Protein AF-N8Y2I7-F1 (afdb_monomer_lite)

pLDDT: mean 76.91, std 10.03, range [54.06, 91.94]

Foldseek 3Di:
DDEAEDDDPVSLLVCLADNPYYDYDDPDPVRVVVSVVSSQVNVVVNVHHDPD

Radius of gyration: 10.5 Å; chains: 1; bounding box: 22×22×24 Å

Organism: NCBI:txid1217675

InterPro domains:
  IPR036661 Luciferase-like domain superfamily [G3DSA:3.20.20.30] (2-52)
  IPR036661 Luciferase-like domain superfamily [SSF51679] (3-48)

Structure (mmCIF, N/CA/C/O backbone):
data_AF-N8Y2I7-F1
#
_entry.id   AF-N8Y2I7-F1
#
loop_
_atom_site.group_PDB
_atom_site.id
_atom_site.type_symbol
_atom_site.label_atom_id
_atom_site.label_alt_id
_atom_site.label_comp_id
_atom_site.label_asym_id
_atom_site.label_entity_id
_atom_site.label_seq_id
_atom_site.pdbx_PDB_ins_code
_atom_site.Cartn_x
_atom_site.Cartn_y
_atom_site.Cartn_z
_atom_site.occupancy
_atom_site.B_iso_or_equiv
_atom_site.auth_seq_id
_atom_site.auth_comp_id
_atom_site.auth_asym_id
_atom_site.auth_atom_id
_atom_site.pdbx_PDB_model_num
ATOM 1 N N . MET A 1 1 ? -10.690 14.730 -1.372 1.00 56.72 1 MET A N 1
ATOM 2 C CA . MET A 1 1 ? -9.990 13.703 -2.160 1.00 56.72 1 MET A CA 1
ATOM 3 C C . MET A 1 1 ? -8.503 13.804 -1.872 1.00 56.72 1 MET A C 1
ATOM 5 O O . MET A 1 1 ? -7.868 14.750 -2.322 1.00 56.72 1 MET A O 1
ATOM 9 N N . ASN A 1 2 ? -7.970 12.892 -1.059 1.00 54.41 2 ASN A N 1
ATOM 10 C CA . ASN A 1 2 ? -6.545 12.868 -0.711 1.00 54.41 2 ASN A CA 1
ATOM 11 C C . ASN A 1 2 ? -5.819 11.929 -1.677 1.00 54.41 2 ASN A C 1
ATOM 13 O O . ASN A 1 2 ? -6.197 10.762 -1.782 1.00 54.41 2 ASN A O 1
ATOM 17 N N . VAL A 1 3 ? -4.792 12.435 -2.362 1.00 56.56 3 VAL A N 1
ATOM 18 C CA . VAL A 1 3 ? -3.937 11.673 -3.285 1.00 56.56 3 VAL A CA 1
ATOM 19 C C . VAL A 1 3 ? -2.512 11.691 -2.736 1.00 56.56 3 VAL A C 1
ATOM 21 O O . VAL A 1 3 ? -2.019 12.748 -2.348 1.00 56.56 3 VAL A O 1
ATOM 24 N N . GLN A 1 4 ? -1.861 10.528 -2.672 1.00 67.94 4 GLN A N 1
ATOM 25 C CA . GLN A 1 4 ? -0.482 10.387 -2.187 1.00 67.94 4 GLN A CA 1
ATOM 26 C C . GLN A 1 4 ? 0.392 9.762 -3.286 1.00 67.94 4 GLN A C 1
ATOM 28 O O . GLN A 1 4 ? -0.037 8.817 -3.954 1.00 67.94 4 GLN A O 1
ATOM 33 N N . ALA A 1 5 ? 1.602 10.301 -3.462 1.00 62.34 5 ALA A N 1
ATOM 34 C CA . ALA A 1 5 ? 2.640 9.771 -4.340 1.00 62.34 5 ALA A CA 1
ATOM 35 C C . ALA A 1 5 ? 3.920 9.529 -3.523 1.00 62.34 5 ALA A C 1
ATOM 37 O O . ALA A 1 5 ? 4.595 10.471 -3.105 1.00 62.34 5 ALA A O 1
ATOM 38 N N . GLY A 1 6 ? 4.230 8.270 -3.218 1.00 63.78 6 GLY A N 1
ATOM 39 C CA . GLY A 1 6 ? 5.364 7.925 -2.363 1.00 63.78 6 GLY A CA 1
ATOM 40 C C . GLY A 1 6 ? 5.464 6.433 -2.062 1.00 63.78 6 GLY A C 1
ATOM 41 O O . GLY A 1 6 ? 4.465 5.721 -2.012 1.00 63.78 6 GLY A O 1
ATOM 42 N N . GLN A 1 7 ? 6.696 5.947 -1.907 1.00 61.97 7 GLN A N 1
ATOM 43 C CA . GLN A 1 7 ? 7.028 4.540 -1.618 1.00 61.97 7 GLN A CA 1
ATOM 44 C C . GLN A 1 7 ? 7.712 4.340 -0.263 1.00 61.97 7 GLN A C 1
ATOM 46 O O . GLN A 1 7 ? 7.948 3.206 0.166 1.00 61.97 7 GLN A O 1
ATOM 51 N N . SER A 1 8 ? 8.011 5.437 0.434 1.00 79.12 8 SER A N 1
ATOM 52 C CA . SER A 1 8 ? 8.558 5.383 1.784 1.00 79.12 8 SER A CA 1
ATOM 53 C C . SER A 1 8 ? 7.590 4.677 2.732 1.00 79.12 8 SER A C 1
ATOM 55 O O . SER A 1 8 ? 6.380 4.613 2.498 1.00 79.12 8 SER A O 1
ATOM 57 N N . GLU A 1 9 ? 8.137 4.119 3.804 1.00 76.25 9 GLU A N 1
ATOM 58 C CA . GLU A 1 9 ? 7.343 3.486 4.854 1.00 76.25 9 GLU A CA 1
ATOM 59 C C . GLU A 1 9 ? 6.336 4.468 5.472 1.00 76.25 9 GLU A C 1
ATOM 61 O O . GLU A 1 9 ? 5.150 4.153 5.566 1.00 76.25 9 GLU A O 1
ATOM 66 N N . ASP A 1 10 ? 6.768 5.702 5.737 1.00 76.44 10 ASP A N 1
ATOM 67 C CA . ASP A 1 10 ? 5.895 6.781 6.210 1.00 76.44 10 ASP A CA 1
ATOM 68 C C . ASP A 1 10 ? 4.786 7.118 5.207 1.00 76.44 10 ASP A C 1
ATOM 70 O O . ASP A 1 10 ? 3.638 7.350 5.589 1.00 76.44 10 ASP A O 1
ATOM 74 N N . GLY A 1 11 ? 5.103 7.105 3.906 1.00 77.06 11 GLY A N 1
ATOM 75 C CA . GLY A 1 11 ? 4.128 7.336 2.841 1.00 77.06 11 GLY A CA 1
ATOM 76 C C . GLY A 1 11 ? 3.049 6.255 2.802 1.00 77.06 11 GLY A C 1
ATOM 77 O O . GLY A 1 11 ? 1.870 6.563 2.631 1.00 77.06 11 GLY A O 1
ATOM 78 N N . ARG A 1 12 ? 3.430 4.995 3.035 1.00 78.44 12 ARG A N 1
ATOM 79 C CA . ARG A 1 12 ? 2.501 3.858 3.115 1.00 78.44 12 ARG A CA 1
ATOM 80 C C . ARG A 1 12 ? 1.621 3.909 4.360 1.00 78.44 12 ARG A C 1
ATOM 82 O O . ARG A 1 12 ? 0.433 3.601 4.276 1.00 78.44 12 ARG A O 1
ATOM 89 N N . GLU A 1 13 ? 2.172 4.341 5.489 1.00 80.00 13 GLU A N 1
ATOM 90 C CA . GLU A 1 13 ? 1.425 4.495 6.739 1.00 80.00 13 GLU A CA 1
ATOM 91 C C . GLU A 1 13 ? 0.405 5.645 6.653 1.00 80.00 13 GLU A C 1
ATOM 93 O O . GLU A 1 13 ? -0.770 5.469 6.982 1.00 80.00 13 GLU A O 1
ATOM 98 N N . LEU A 1 14 ? 0.817 6.797 6.110 1.00 77.38 14 LEU A N 1
ATOM 99 C CA . LEU A 1 14 ? -0.073 7.924 5.807 1.00 77.38 14 LEU A CA 1
ATOM 100 C C . LEU A 1 14 ? -1.186 7.524 4.836 1.00 77.38 14 LEU A C 1
ATOM 102 O O . LEU A 1 14 ? -2.345 7.893 5.037 1.00 77.38 14 LEU A O 1
ATOM 106 N N . ALA A 1 15 ? -0.846 6.744 3.809 1.00 75.94 15 ALA A N 1
ATOM 107 C CA . ALA A 1 15 ? -1.813 6.291 2.826 1.00 75.94 15 ALA A CA 1
ATOM 108 C C . ALA A 1 15 ? -2.860 5.345 3.426 1.00 75.94 15 ALA A C 1
ATOM 110 O O . ALA A 1 15 ? -4.060 5.517 3.191 1.00 75.94 15 ALA A O 1
ATOM 111 N N . ALA A 1 16 ? -2.429 4.398 4.264 1.00 76.31 16 ALA A N 1
ATOM 112 C CA . ALA A 1 16 ? -3.340 3.530 5.000 1.00 76.31 16 ALA A CA 1
ATOM 113 C C . ALA A 1 16 ? -4.287 4.342 5.903 1.00 76.31 16 ALA A C 1
ATOM 115 O O . ALA A 1 16 ? -5.487 4.061 5.966 1.00 76.31 16 ALA A O 1
ATOM 116 N N . LYS A 1 17 ? -3.773 5.400 6.539 1.00 75.12 17 LYS A N 1
ATOM 117 C CA . LYS A 1 17 ? -4.530 6.232 7.476 1.00 75.12 17 LYS A CA 1
ATOM 118 C C . LYS A 1 17 ? -5.545 7.170 6.810 1.00 75.12 17 LYS A C 1
ATOM 120 O O . LYS A 1 17 ? -6.666 7.268 7.300 1.00 75.12 17 LYS A O 1
ATOM 125 N N . TYR A 1 18 ? -5.191 7.844 5.711 1.00 72.69 18 TYR A N 1
ATOM 126 C CA . TYR A 1 18 ? -5.965 8.998 5.211 1.00 72.69 18 TYR A CA 1
ATOM 127 C C . TYR A 1 18 ? -6.383 8.955 3.740 1.00 72.69 18 TYR A C 1
ATOM 129 O O . TYR A 1 18 ? -7.202 9.776 3.320 1.00 72.69 18 TYR A O 1
ATOM 137 N N . THR A 1 19 ? -5.805 8.071 2.932 1.00 67.94 19 THR A N 1
ATOM 138 C CA . THR A 1 19 ? -5.875 8.209 1.473 1.00 67.94 19 THR A CA 1
ATOM 139 C C . THR A 1 19 ? -7.002 7.373 0.869 1.00 67.94 19 THR A C 1
ATOM 141 O O . THR A 1 19 ? -7.302 6.273 1.341 1.00 67.94 19 THR A O 1
ATOM 144 N N . GLU A 1 20 ? -7.644 7.916 -0.169 1.00 62.81 20 GLU A N 1
ATOM 145 C CA . GLU A 1 20 ? -8.677 7.243 -0.975 1.00 62.81 20 GLU A CA 1
ATOM 146 C C . GLU A 1 20 ? -8.071 6.613 -2.241 1.00 62.81 20 GLU A C 1
ATOM 148 O O . GLU A 1 20 ? -8.513 5.550 -2.664 1.00 62.81 20 GLU A O 1
ATOM 153 N N . VAL A 1 21 ? -7.022 7.229 -2.812 1.00 67.50 21 VAL A N 1
ATOM 154 C CA . VAL A 1 21 ? -6.308 6.754 -4.013 1.00 67.50 21 VAL A CA 1
ATOM 155 C C . VAL A 1 21 ? -4.794 6.970 -3.876 1.00 67.50 21 VAL A C 1
ATOM 157 O O . VAL A 1 21 ? -4.344 8.076 -3.574 1.00 67.50 21 VAL A O 1
ATOM 160 N N . ILE A 1 22 ? -3.999 5.926 -4.132 1.00 74.12 22 ILE A N 1
ATOM 161 C CA . ILE A 1 22 ? -2.526 5.972 -4.109 1.00 74.12 22 ILE A CA 1
ATOM 162 C C . ILE A 1 22 ? -2.005 5.862 -5.539 1.00 74.12 22 ILE A C 1
ATOM 164 O O . ILE A 1 22 ? -2.331 4.900 -6.234 1.00 74.12 22 ILE A O 1
ATOM 168 N N . PHE A 1 23 ? -1.165 6.808 -5.959 1.00 74.75 23 PHE A N 1
ATOM 169 C CA . PHE A 1 23 ? -0.457 6.726 -7.233 1.00 74.75 23 PHE A CA 1
ATOM 170 C C . PHE A 1 23 ? 0.985 6.279 -6.983 1.00 74.75 23 PHE A C 1
ATOM 172 O O . PHE A 1 23 ? 1.746 6.948 -6.283 1.00 74.75 23 PHE A O 1
ATOM 179 N N . THR A 1 24 ? 1.358 5.123 -7.528 1.00 77.12 24 THR A N 1
ATOM 180 C CA . THR A 1 24 ? 2.686 4.527 -7.348 1.00 77.12 24 THR A CA 1
ATOM 181 C C . THR A 1 24 ? 3.236 3.998 -8.668 1.00 77.12 24 THR A C 1
ATOM 183 O O . THR A 1 24 ? 2.486 3.478 -9.492 1.00 77.12 24 THR A O 1
ATOM 186 N N . ALA A 1 25 ? 4.551 4.123 -8.855 1.00 78.38 25 ALA A N 1
ATOM 187 C CA . ALA A 1 25 ? 5.281 3.512 -9.955 1.00 78.38 25 ALA A CA 1
ATOM 188 C C . ALA A 1 25 ? 6.084 2.325 -9.413 1.00 78.38 25 ALA A C 1
ATOM 190 O O . ALA A 1 25 ? 6.937 2.494 -8.542 1.00 78.38 25 ALA A O 1
ATOM 191 N N . GLN A 1 26 ? 5.798 1.134 -9.934 1.00 82.81 26 GLN A N 1
ATOM 192 C CA . GLN A 1 26 ? 6.461 -0.116 -9.567 1.00 82.81 26 GLN A CA 1
ATOM 193 C C . GLN A 1 26 ? 7.215 -0.629 -10.785 1.00 82.81 26 GLN A C 1
ATOM 195 O O . GLN A 1 26 ? 6.661 -0.654 -11.884 1.00 82.81 26 GLN A O 1
ATOM 200 N N . GLN A 1 27 ? 8.478 -1.011 -10.604 1.00 85.06 27 GLN A N 1
ATOM 201 C CA . GLN A 1 27 ? 9.326 -1.466 -11.710 1.00 85.06 27 GLN A CA 1
ATOM 202 C C . GLN A 1 27 ? 9.021 -2.911 -12.124 1.00 85.06 27 GLN A C 1
ATOM 204 O O . GLN A 1 27 ? 9.277 -3.284 -13.267 1.00 85.06 27 GLN A O 1
ATOM 209 N N . SER A 1 28 ? 8.439 -3.713 -11.226 1.00 90.50 28 SER A N 1
ATOM 210 C CA . SER A 1 28 ? 8.006 -5.078 -11.512 1.00 90.50 28 SER A CA 1
ATOM 211 C C . SER A 1 28 ? 6.601 -5.362 -10.976 1.00 90.50 28 SER A C 1
ATOM 213 O O . SER A 1 28 ? 6.120 -4.734 -10.030 1.00 90.50 28 SER A O 1
ATOM 215 N N . PHE A 1 29 ? 5.936 -6.351 -11.577 1.00 87.38 29 PHE A N 1
ATOM 216 C CA . PHE A 1 29 ? 4.625 -6.814 -11.118 1.00 87.38 29 PHE A CA 1
ATOM 217 C C . PHE A 1 29 ? 4.683 -7.398 -9.700 1.00 87.38 29 PHE A C 1
ATOM 219 O O . PHE A 1 29 ? 3.780 -7.167 -8.898 1.00 87.38 29 PHE A O 1
ATOM 226 N N . THR A 1 30 ? 5.763 -8.109 -9.373 1.00 91.94 30 THR A N 1
ATOM 227 C CA . THR A 1 30 ? 5.988 -8.670 -8.037 1.00 91.94 30 THR A CA 1
ATOM 228 C C . THR A 1 30 ? 6.059 -7.567 -6.982 1.00 91.94 30 THR A C 1
ATOM 230 O O . THR A 1 30 ? 5.394 -7.668 -5.950 1.00 91.94 30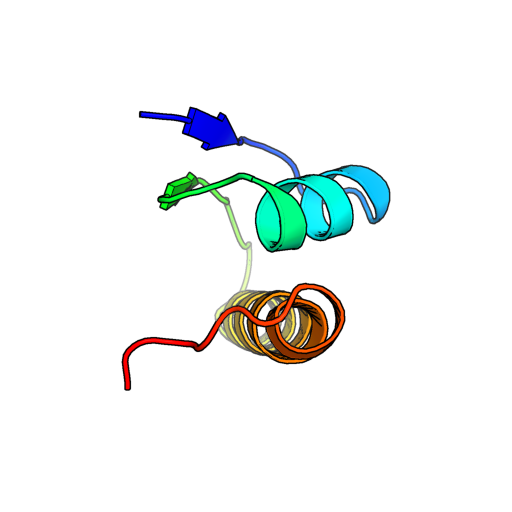 THR A O 1
ATOM 233 N N . ASP A 1 31 ? 6.783 -6.482 -7.266 1.00 86.00 31 ASP A N 1
ATOM 234 C CA . ASP A 1 31 ? 6.892 -5.340 -6.349 1.00 86.00 31 ASP A CA 1
ATOM 235 C C . ASP A 1 31 ? 5.546 -4.629 -6.192 1.00 86.00 31 ASP A C 1
ATOM 237 O O . ASP A 1 31 ? 5.145 -4.281 -5.080 1.00 86.00 31 ASP A O 1
ATOM 241 N N . ALA A 1 32 ? 4.778 -4.516 -7.281 1.00 86.19 32 ALA A N 1
ATOM 242 C CA . ALA A 1 32 ? 3.421 -3.986 -7.227 1.00 86.19 32 ALA A CA 1
ATOM 243 C C . ALA A 1 32 ? 2.489 -4.826 -6.346 1.00 86.19 32 ALA A C 1
ATOM 245 O O . ALA A 1 32 ? 1.724 -4.274 -5.551 1.00 86.19 32 ALA A O 1
ATOM 246 N N . GLN A 1 33 ? 2.568 -6.156 -6.436 1.00 90.12 33 GLN A N 1
ATOM 247 C CA . GLN A 1 33 ? 1.792 -7.049 -5.578 1.00 90.12 33 GLN A CA 1
ATOM 248 C C . GLN A 1 33 ? 2.212 -6.943 -4.108 1.00 90.12 33 GLN A C 1
ATOM 250 O O . GLN A 1 33 ? 1.345 -6.923 -3.229 1.00 90.12 33 GLN A O 1
ATOM 255 N N . ALA A 1 34 ? 3.515 -6.858 -3.831 1.00 88.94 34 ALA A N 1
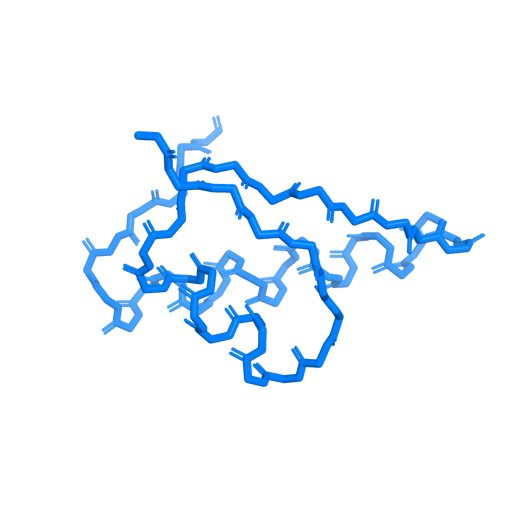ATOM 256 C CA . ALA A 1 34 ? 4.033 -6.687 -2.478 1.00 88.94 34 ALA A CA 1
ATOM 257 C C . ALA A 1 34 ? 3.563 -5.359 -1.865 1.00 88.94 34 ALA A C 1
ATOM 259 O O . ALA A 1 34 ? 3.024 -5.351 -0.756 1.00 88.94 34 ALA A O 1
ATOM 260 N N . PHE A 1 35 ? 3.670 -4.259 -2.618 1.00 86.19 35 PHE A N 1
ATOM 261 C CA . PHE A 1 35 ? 3.186 -2.941 -2.213 1.00 86.19 35 PHE A CA 1
ATOM 262 C C . PHE A 1 35 ? 1.679 -2.944 -1.923 1.00 86.19 35 PHE A C 1
ATOM 264 O O . PHE A 1 35 ? 1.241 -2.458 -0.879 1.00 86.19 35 PHE A O 1
ATOM 271 N N . TYR A 1 36 ? 0.879 -3.540 -2.813 1.00 86.19 36 TYR A N 1
ATOM 272 C CA . TYR A 1 36 ? -0.569 -3.646 -2.634 1.00 86.19 36 TYR A CA 1
ATOM 273 C C . TYR A 1 36 ? -0.936 -4.398 -1.349 1.00 86.19 36 TYR A C 1
ATOM 275 O O . TYR A 1 36 ? -1.776 -3.932 -0.575 1.00 86.19 36 TYR A O 1
ATOM 283 N N . ARG A 1 37 ? -0.288 -5.544 -1.093 1.0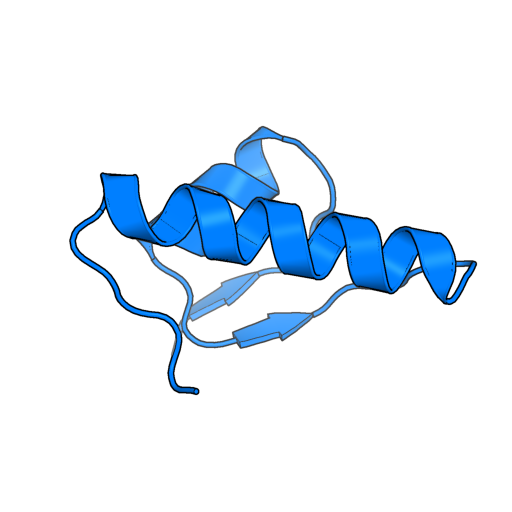0 88.38 37 ARG A N 1
ATOM 284 C CA . ARG A 1 37 ? -0.522 -6.351 0.115 1.00 88.38 37 ARG A CA 1
ATOM 285 C C . ARG A 1 37 ? -0.131 -5.609 1.389 1.00 88.38 37 ARG A C 1
ATOM 287 O O . ARG A 1 37 ? -0.897 -5.647 2.348 1.00 88.38 37 ARG A O 1
ATOM 294 N N . ASP A 1 38 ? 1.009 -4.922 1.394 1.00 86.88 38 ASP A N 1
ATOM 295 C CA . ASP A 1 38 ? 1.485 -4.152 2.550 1.00 86.88 38 ASP A CA 1
ATOM 296 C C . ASP A 1 38 ? 0.509 -3.024 2.913 1.00 86.88 38 ASP A C 1
ATOM 298 O O . ASP A 1 38 ? 0.028 -2.947 4.045 1.00 86.88 38 ASP A O 1
ATOM 302 N N . VAL A 1 39 ? 0.111 -2.208 1.932 1.00 84.00 39 VAL A N 1
ATOM 303 C CA . VAL A 1 39 ? -0.865 -1.129 2.151 1.00 84.00 39 VAL A CA 1
ATOM 304 C C . VAL A 1 39 ? -2.196 -1.684 2.661 1.00 84.00 39 VAL A C 1
ATOM 306 O O . VAL A 1 39 ? -2.741 -1.173 3.639 1.00 84.00 39 VAL A O 1
ATOM 309 N N . LYS A 1 40 ? -2.720 -2.748 2.038 1.00 85.56 40 LYS A N 1
ATOM 310 C CA . LYS A 1 40 ? -3.992 -3.371 2.441 1.00 85.56 40 LYS A CA 1
ATOM 311 C C . LYS A 1 40 ? -3.916 -3.962 3.852 1.00 85.56 40 LYS A C 1
ATOM 313 O O . LYS A 1 40 ? -4.859 -3.791 4.619 1.00 85.56 40 LYS A O 1
ATOM 318 N N . GLY A 1 41 ? -2.795 -4.586 4.219 1.00 85.94 41 GLY A N 1
ATOM 319 C CA . GLY A 1 41 ? -2.564 -5.116 5.565 1.00 85.94 41 GLY A CA 1
ATOM 320 C C . GLY A 1 41 ? -2.544 -4.031 6.646 1.00 85.94 41 GLY A C 1
ATOM 321 O O . GLY A 1 41 ? -3.003 -4.261 7.764 1.00 85.94 41 GLY A O 1
ATOM 322 N N . ARG A 1 42 ? -2.082 -2.819 6.315 1.00 86.00 42 ARG A N 1
ATOM 323 C CA . ARG A 1 42 ? -2.037 -1.679 7.247 1.00 86.00 42 ARG A CA 1
ATOM 324 C C . ARG A 1 42 ? -3.407 -1.041 7.501 1.00 86.00 42 ARG A C 1
ATOM 326 O O . ARG A 1 42 ? -3.594 -0.454 8.563 1.00 86.00 42 ARG A O 1
ATOM 333 N N . LEU A 1 43 ? -4.383 -1.196 6.598 1.00 84.00 43 LEU A N 1
ATOM 334 C CA . LEU A 1 43 ? -5.731 -0.617 6.755 1.00 84.00 43 LEU A CA 1
ATOM 335 C C . LEU A 1 43 ? -6.438 -1.076 8.038 1.00 84.00 43 LEU A C 1
ATOM 337 O O . LEU A 1 43 ? -7.107 -0.272 8.691 1.00 84.00 43 LEU A O 1
ATOM 341 N N . ALA A 1 44 ? -6.234 -2.337 8.435 1.00 82.38 44 ALA A N 1
ATOM 342 C CA . ALA A 1 44 ? -6.840 -2.913 9.634 1.00 82.38 44 ALA A CA 1
ATOM 343 C C . ALA A 1 44 ? -6.475 -2.139 10.914 1.00 82.38 44 ALA A C 1
ATOM 345 O O . ALA A 1 44 ? -7.308 -2.008 11.807 1.00 82.38 44 ALA A O 1
ATOM 346 N N . LYS A 1 45 ? -5.269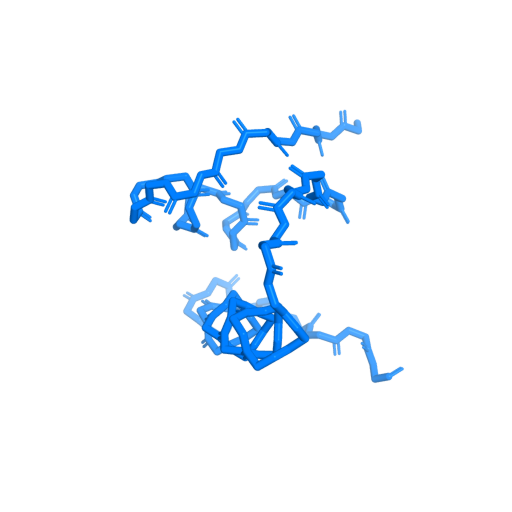 -1.551 10.979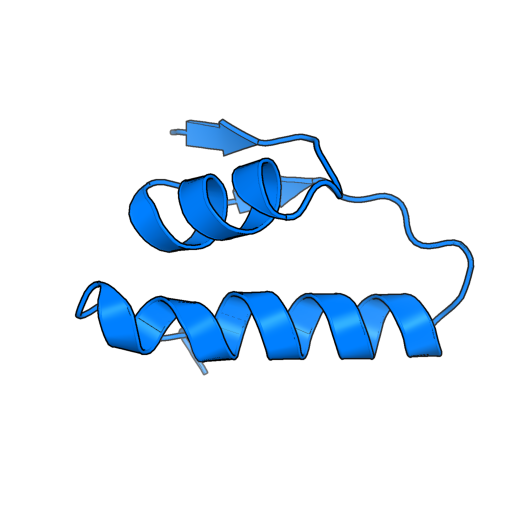 1.00 83.31 45 LYS A N 1
ATOM 347 C CA . LYS A 1 45 ? -4.823 -0.725 12.117 1.00 83.31 45 LYS A CA 1
ATOM 348 C C . LYS A 1 45 ? -5.667 0.539 12.307 1.00 83.31 45 LYS A C 1
ATOM 350 O O . LYS A 1 45 ? -5.721 1.077 13.406 1.00 83.31 45 LYS A O 1
ATOM 355 N N . TYR A 1 46 ? -6.317 1.008 11.244 1.00 83.81 46 TYR A N 1
ATOM 356 C CA . TYR A 1 46 ? -7.090 2.250 11.216 1.00 83.81 46 TYR A CA 1
ATOM 357 C C . TYR A 1 46 ? -8.603 2.016 11.152 1.00 83.81 46 TYR A C 1
ATOM 359 O O . TYR A 1 46 ? -9.350 2.950 10.873 1.00 83.81 46 TYR A O 1
ATOM 367 N N . GLY A 1 47 ? -9.066 0.776 11.366 1.00 80.06 47 GLY A N 1
ATOM 368 C CA . GLY A 1 47 ? -10.484 0.424 11.242 1.00 80.06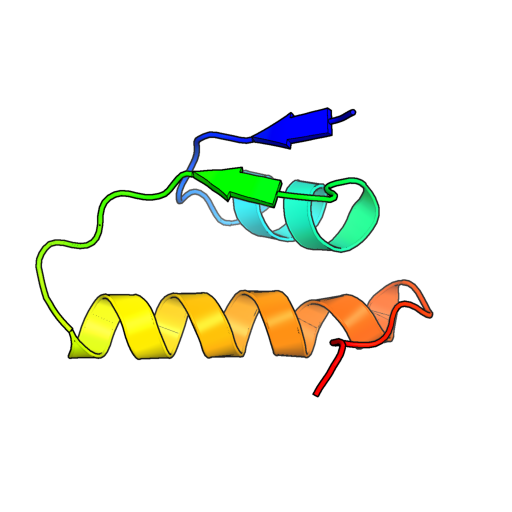 47 GLY A CA 1
ATOM 369 C C . GLY A 1 47 ? -11.027 0.589 9.818 1.00 80.06 47 GLY A C 1
ATOM 370 O O . GLY A 1 47 ? -12.231 0.733 9.626 1.00 80.06 47 GLY A O 1
ATOM 371 N N . ARG A 1 48 ? -10.142 0.608 8.811 1.00 78.31 48 ARG A N 1
ATOM 372 C CA . ARG A 1 48 ? -10.505 0.726 7.397 1.00 78.31 48 ARG A CA 1
ATOM 373 C C . ARG A 1 48 ? -10.474 -0.652 6.754 1.00 78.31 48 ARG A C 1
ATOM 375 O O . ARG A 1 48 ? -9.594 -1.464 7.034 1.00 78.31 48 ARG A O 1
ATOM 382 N N . HIS A 1 49 ? -11.410 -0.893 5.845 1.00 73.75 49 HIS A N 1
ATOM 383 C CA . HIS A 1 49 ? -11.459 -2.128 5.077 1.00 73.75 49 HIS A CA 1
ATOM 384 C C . HIS A 1 49 ? -11.076 -1.870 3.630 1.00 73.75 49 HIS A C 1
ATOM 386 O O . HIS A 1 49 ? -11.461 -0.880 3.009 1.00 73.75 49 HIS A O 1
ATOM 392 N N . ALA A 1 50 ? -10.302 -2.802 3.095 1.00 67.06 50 ALA A N 1
ATOM 393 C CA . ALA A 1 50 ? -10.161 -2.954 1.670 1.00 67.06 50 ALA A CA 1
ATOM 394 C C . ALA A 1 50 ? -11.539 -3.254 1.070 1.00 67.06 50 ALA A C 1
ATOM 396 O O . ALA A 1 50 ? -12.147 -4.247 1.456 1.00 67.06 50 ALA A O 1
ATOM 397 N N . VAL A 1 51 ? -12.011 -2.444 0.122 1.00 63.47 51 VAL A N 1
ATOM 398 C CA . VAL A 1 51 ? -13.081 -2.907 -0.770 1.00 63.47 51 VAL A CA 1
ATOM 399 C C . VAL A 1 51 ? -12.508 -4.085 -1.566 1.00 63.47 51 VAL A C 1
ATOM 401 O O . VAL A 1 51 ? -11.367 -3.985 -2.046 1.00 63.47 51 VAL A O 1
ATOM 404 N N . THR A 1 52 ? -13.233 -5.203 -1.541 1.00 54.06 52 THR A N 1
ATOM 405 C CA . THR A 1 52 ? -12.862 -6.499 -2.122 1.00 54.06 52 THR A CA 1
ATOM 406 C C . THR A 1 52 ? -12.748 -6.440 -3.634 1.00 54.06 52 THR A C 1
ATOM 408 O O . THR A 1 52 ? -13.571 -5.732 -4.255 1.00 54.06 52 THR A O 1
#

Sequence (52 aa):
MNVQAGQSEDGRELAAKYTEVIFTAQQSFTDAQAFYRDVKGRLAKYGRHAVT

Secondary structure (DSSP, 8-state):
--EEE--SHHHHHHHHHH-SEEE---SSHHHHHHHHHHHHHHHGGGT-----